Protein AF-A0A386C959-F1 (afdb_monomer_lite)

pLDDT: mean 88.02, std 10.58, range [58.94, 97.31]

Sequence (55 aa):
MHAWDSPAETLLALGPKRGVQLVMPRLGEPVEPARVDRVTPWWRAVDAPQRAGVG

Foldseek 3Di:
DDPPCVVVVVCLVCQVVVVHQDDDDDVPDDDDSVPDPDDDSCVVCVPPPDPDDDD

Structure (mmCIF, N/CA/C/O backbone):
data_AF-A0A386C959-F1
#
_entry.id   AF-A0A386C959-F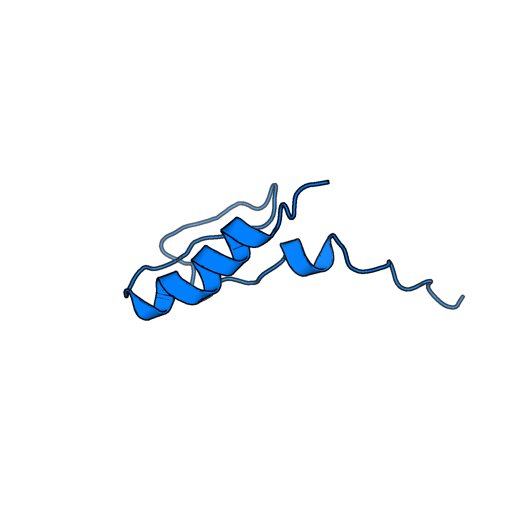1
#
loop_
_atom_site.group_PDB
_atom_site.id
_atom_site.type_symbol
_atom_site.label_atom_id
_atom_site.label_alt_id
_atom_site.label_comp_id
_atom_site.label_asym_id
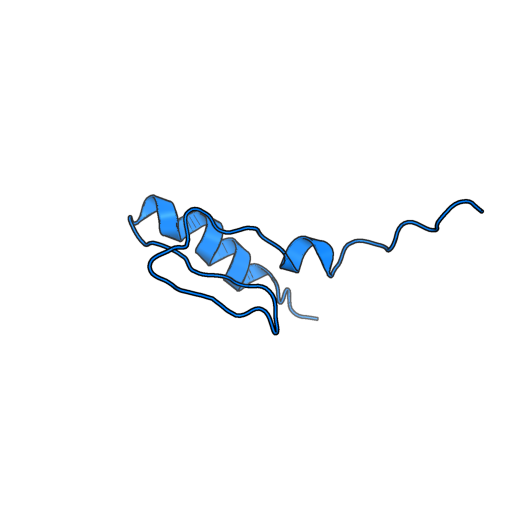_atom_site.label_entity_id
_atom_site.label_seq_id
_atom_site.pdbx_PDB_ins_code
_atom_site.Cartn_x
_atom_site.Cartn_y
_atom_site.Cartn_z
_atom_site.occupancy
_atom_site.B_iso_or_equiv
_atom_site.auth_seq_i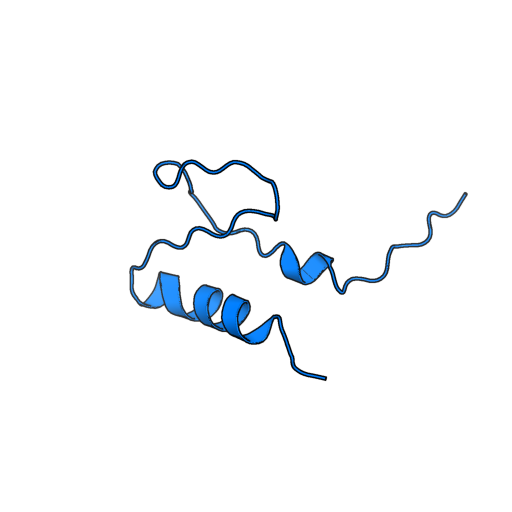d
_atom_site.auth_comp_id
_atom_site.auth_asym_id
_atom_site.auth_atom_id
_atom_site.pdbx_PDB_model_num
ATOM 1 N N . MET A 1 1 ? 23.720 -8.563 1.477 1.00 72.56 1 MET A N 1
ATOM 2 C CA . MET A 1 1 ? 22.659 -7.793 0.791 1.00 72.56 1 MET A CA 1
ATOM 3 C C . MET A 1 1 ? 21.438 -7.781 1.703 1.00 72.56 1 MET A C 1
ATOM 5 O O . MET A 1 1 ? 21.137 -8.830 2.256 1.00 72.56 1 MET A O 1
ATOM 9 N N . HIS A 1 2 ? 20.814 -6.627 1.955 1.00 80.00 2 HIS A N 1
ATOM 10 C CA . HIS A 1 2 ? 19.649 -6.522 2.849 1.00 80.00 2 HIS A CA 1
ATOM 11 C C . HIS A 1 2 ? 18.343 -6.818 2.093 1.00 80.00 2 HIS A C 1
ATOM 13 O O . HIS A 1 2 ? 18.248 -6.499 0.911 1.00 80.00 2 HIS A O 1
ATOM 19 N N . ALA A 1 3 ? 17.357 -7.418 2.769 1.00 86.06 3 ALA A N 1
ATOM 20 C CA . ALA A 1 3 ? 16.014 -7.667 2.236 1.00 86.06 3 ALA A CA 1
ATOM 21 C C . ALA A 1 3 ? 15.206 -6.358 2.232 1.00 86.06 3 ALA A C 1
ATOM 23 O O . ALA A 1 3 ? 14.515 -6.031 3.199 1.00 86.06 3 ALA A O 1
ATOM 24 N N . TRP A 1 4 ? 15.389 -5.560 1.179 1.00 88.25 4 TRP A N 1
ATOM 25 C CA . TRP A 1 4 ? 14.807 -4.220 1.041 1.00 88.25 4 TRP A CA 1
ATOM 26 C C . TRP A 1 4 ? 13.267 -4.206 1.040 1.00 88.25 4 TRP A C 1
ATOM 28 O O . TRP A 1 4 ? 12.668 -3.169 1.312 1.00 88.25 4 TRP A O 1
ATOM 38 N N . ASP A 1 5 ? 12.627 -5.345 0.788 1.00 92.44 5 ASP A N 1
ATOM 39 C CA . ASP A 1 5 ? 11.177 -5.560 0.786 1.00 92.44 5 ASP A CA 1
ATOM 40 C C . ASP A 1 5 ? 10.576 -5.801 2.188 1.00 92.44 5 ASP A C 1
ATOM 42 O O . ASP A 1 5 ? 9.400 -5.505 2.415 1.00 92.44 5 ASP A O 1
ATOM 46 N N . SER A 1 6 ? 11.376 -6.268 3.154 1.00 94.94 6 SER A N 1
ATOM 47 C CA . SER A 1 6 ? 10.936 -6.615 4.518 1.00 94.94 6 SER A CA 1
ATOM 48 C C . SER A 1 6 ? 10.107 -5.520 5.222 1.00 94.94 6 SER A C 1
ATOM 50 O O . SER A 1 6 ? 9.049 -5.839 5.786 1.00 94.94 6 SER A O 1
ATOM 52 N N . PRO A 1 7 ? 10.486 -4.223 5.177 1.00 94.06 7 PRO A N 1
ATOM 53 C CA . PRO A 1 7 ? 9.671 -3.164 5.770 1.00 94.06 7 PRO A CA 1
ATOM 54 C C . PRO A 1 7 ? 8.288 -3.028 5.117 1.00 94.06 7 PRO A C 1
ATOM 56 O O . PRO A 1 7 ? 7.291 -2.871 5.823 1.00 94.06 7 PRO A O 1
ATOM 59 N N . ALA A 1 8 ? 8.205 -3.123 3.786 1.00 94.88 8 ALA A N 1
ATOM 60 C CA . ALA A 1 8 ? 6.943 -3.007 3.055 1.00 94.88 8 ALA A CA 1
ATOM 61 C C . ALA A 1 8 ? 6.015 -4.198 3.346 1.00 94.88 8 ALA A C 1
ATOM 63 O O . ALA A 1 8 ? 4.822 -4.010 3.597 1.00 94.88 8 ALA A O 1
ATOM 64 N N . GLU A 1 9 ? 6.569 -5.411 3.415 1.00 96.19 9 GLU A N 1
ATOM 65 C CA . GLU A 1 9 ? 5.830 -6.616 3.810 1.00 96.19 9 GLU A CA 1
ATOM 66 C C . GLU A 1 9 ? 5.307 -6.532 5.250 1.00 96.19 9 GLU A C 1
ATOM 68 O O . GLU A 1 9 ? 4.150 -6.860 5.527 1.00 96.19 9 GLU A O 1
ATOM 73 N N . THR A 1 10 ? 6.130 -6.024 6.170 1.00 96.44 10 THR A N 1
ATOM 74 C CA . THR A 1 10 ? 5.745 -5.836 7.575 1.00 96.44 10 THR A CA 1
ATOM 75 C C . THR A 1 10 ? 4.578 -4.859 7.705 1.00 96.44 10 THR A C 1
ATOM 77 O O . THR A 1 10 ? 3.614 -5.139 8.424 1.00 96.44 10 THR A O 1
ATOM 80 N N . LEU A 1 11 ? 4.625 -3.733 6.986 1.00 96.12 11 LEU A N 1
ATOM 81 C CA . LEU A 1 11 ? 3.525 -2.770 6.961 1.00 96.12 11 LEU A CA 1
ATOM 82 C C . LEU A 1 11 ? 2.256 -3.409 6.398 1.00 96.12 11 LEU A C 1
ATOM 84 O O . LEU A 1 11 ? 1.222 -3.359 7.062 1.00 96.12 11 LEU A O 1
ATOM 88 N N . LEU A 1 12 ? 2.341 -4.076 5.244 1.00 96.12 12 LEU A N 1
ATOM 89 C CA . LEU A 1 12 ? 1.199 -4.731 4.602 1.00 96.12 12 LEU A CA 1
ATOM 90 C C . LEU A 1 12 ? 0.523 -5.768 5.516 1.00 96.12 12 LEU A C 1
ATOM 92 O O . LEU A 1 12 ? -0.705 -5.848 5.559 1.00 96.12 12 LEU A O 1
ATOM 96 N N . ALA A 1 13 ? 1.307 -6.534 6.279 1.00 96.50 13 ALA A N 1
ATOM 97 C CA . ALA A 1 13 ? 0.796 -7.556 7.189 1.00 96.50 13 ALA A CA 1
ATOM 98 C C . ALA A 1 13 ? 0.166 -6.990 8.476 1.00 96.50 13 ALA A C 1
ATOM 100 O O . ALA A 1 13 ? -0.734 -7.620 9.045 1.00 96.50 13 ALA A O 1
ATOM 101 N N . LEU A 1 14 ? 0.657 -5.849 8.972 1.00 97.31 14 LEU A N 1
ATOM 102 C CA . LEU A 1 14 ? 0.267 -5.292 10.273 1.00 97.31 14 LEU A CA 1
ATOM 103 C C . LEU A 1 14 ? -0.735 -4.138 10.182 1.00 97.31 14 LEU A C 1
ATOM 105 O O . LEU A 1 14 ? -1.536 -3.987 11.102 1.00 97.31 14 LEU A O 1
ATOM 109 N N . GLY A 1 15 ? -0.713 -3.341 9.114 1.00 95.19 15 GLY A N 1
ATOM 110 C CA . GLY A 1 15 ? -1.545 -2.142 8.971 1.00 95.19 15 GLY A CA 1
ATOM 111 C C . GLY A 1 15 ? -3.043 -2.431 9.108 1.00 95.19 15 GLY A C 1
ATOM 112 O O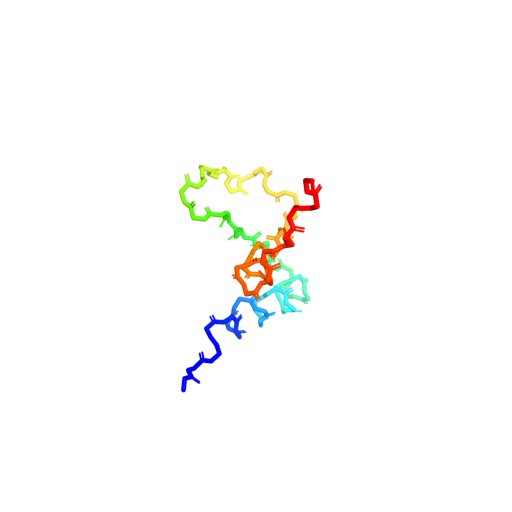 . GLY A 1 15 ? -3.660 -1.922 10.048 1.00 95.19 15 GLY A O 1
ATOM 113 N N . PRO A 1 16 ? -3.620 -3.328 8.283 1.00 92.06 16 PRO A N 1
ATOM 114 C CA . PRO A 1 16 ? -5.041 -3.666 8.370 1.00 92.06 16 PRO A CA 1
ATOM 115 C C . PRO A 1 16 ? -5.443 -4.228 9.740 1.00 92.06 16 PRO A C 1
ATOM 117 O O . PRO A 1 16 ? -6.500 -3.892 10.264 1.00 92.06 16 PRO A O 1
ATOM 120 N N . LYS A 1 17 ? -4.568 -5.026 10.371 1.00 95.94 17 LYS A N 1
ATOM 121 C CA . LYS A 1 17 ? -4.803 -5.601 11.710 1.00 95.94 17 LYS A CA 1
ATOM 122 C C . LYS A 1 17 ? -4.864 -4.545 12.815 1.00 95.94 17 LYS A C 1
ATOM 124 O O . LYS A 1 17 ? -5.379 -4.822 13.892 1.00 95.94 17 LYS A O 1
ATOM 129 N N . ARG A 1 18 ? -4.314 -3.356 12.565 1.00 96.44 18 ARG A N 1
ATOM 130 C CA . ARG A 1 18 ? -4.285 -2.218 13.492 1.00 96.44 18 ARG A CA 1
ATOM 131 C C . ARG A 1 18 ? -5.281 -1.120 13.108 1.00 96.44 18 ARG A C 1
ATOM 133 O O . ARG A 1 18 ? -5.235 -0.050 13.700 1.00 96.44 18 ARG A O 1
ATOM 140 N N . GLY A 1 19 ? -6.150 -1.360 12.120 1.00 94.50 19 GLY A N 1
ATOM 141 C CA . GLY A 1 19 ? -7.086 -0.351 11.616 1.00 94.50 19 GLY A CA 1
ATOM 142 C C . GLY A 1 19 ? -6.405 0.817 10.895 1.00 94.50 19 GLY A C 1
ATOM 143 O O . GLY A 1 19 ? -7.001 1.880 10.761 1.00 94.50 19 GLY A O 1
ATOM 144 N N . VAL A 1 20 ? -5.157 0.643 10.446 1.00 94.31 20 VAL A N 1
ATOM 145 C 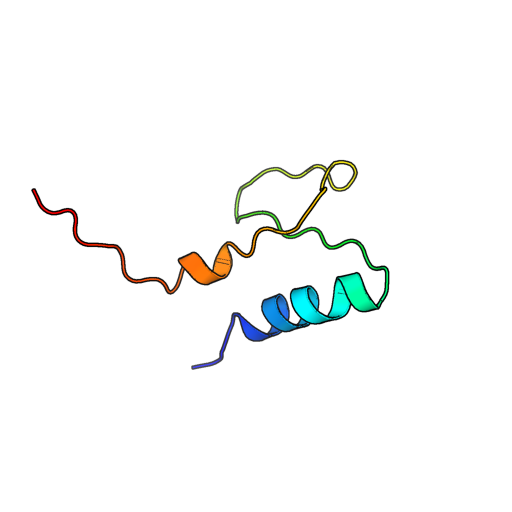CA . VAL A 1 20 ? -4.401 1.675 9.728 1.00 94.31 20 VAL A CA 1
ATOM 146 C C . VAL A 1 20 ? -4.626 1.508 8.229 1.00 94.31 20 VAL A C 1
ATOM 148 O O . VAL A 1 20 ? -4.333 0.448 7.668 1.00 94.31 20 VAL A O 1
ATOM 151 N N . GLN A 1 21 ? -5.103 2.567 7.572 1.00 92.81 21 GLN A N 1
ATOM 152 C CA . GLN A 1 21 ? -5.174 2.627 6.115 1.00 92.81 21 GLN A CA 1
ATOM 153 C C . GLN A 1 21 ? -3.768 2.844 5.549 1.00 92.81 21 GLN A C 1
ATOM 155 O O . GLN A 1 21 ? -3.095 3.823 5.870 1.00 92.81 21 GLN A O 1
ATOM 160 N N . LEU A 1 22 ? -3.318 1.912 4.712 1.00 95.12 22 LEU A N 1
ATOM 161 C CA . LEU A 1 22 ? -2.018 1.988 4.055 1.00 95.12 22 LEU A CA 1
ATOM 162 C C . LEU A 1 22 ? -2.156 2.579 2.656 1.00 95.12 22 LEU A C 1
ATOM 164 O O . LEU A 1 22 ? -3.049 2.205 1.897 1.00 95.12 22 LEU A O 1
ATOM 168 N N . VAL A 1 23 ? -1.202 3.435 2.299 1.00 95.25 23 VAL A N 1
ATOM 169 C CA . VAL A 1 23 ? -1.057 4.013 0.963 1.00 95.25 23 VAL A CA 1
ATOM 170 C C . VAL A 1 23 ? 0.343 3.680 0.459 1.00 95.25 23 VAL A C 1
ATOM 172 O O . VAL A 1 23 ? 1.327 4.127 1.041 1.00 95.25 23 VAL A O 1
ATOM 175 N N . MET A 1 24 ? 0.438 2.854 -0.590 1.00 94.38 24 MET A N 1
ATOM 176 C CA . MET A 1 24 ? 1.719 2.397 -1.153 1.00 94.38 24 MET A CA 1
ATOM 177 C C . MET A 1 24 ? 1.687 2.420 -2.695 1.00 94.38 24 MET A C 1
ATOM 179 O O . MET A 1 24 ? 1.540 1.364 -3.317 1.00 94.38 24 MET A O 1
ATOM 183 N N . PRO A 1 25 ? 1.772 3.609 -3.325 1.00 93.81 25 PRO A N 1
ATOM 184 C CA . PRO A 1 25 ? 1.772 3.743 -4.782 1.00 93.81 25 PRO A CA 1
ATOM 185 C C . PRO A 1 25 ? 3.067 3.203 -5.393 1.00 93.81 25 PRO A C 1
ATOM 187 O O . PRO A 1 25 ? 4.084 3.068 -4.701 1.00 93.81 25 PRO A O 1
ATOM 190 N N . ARG A 1 26 ? 3.049 2.916 -6.699 1.00 93.00 26 ARG A N 1
ATOM 191 C CA . ARG A 1 26 ? 4.285 2.630 -7.435 1.00 93.00 26 ARG A CA 1
ATOM 192 C C . ARG A 1 26 ? 5.155 3.882 -7.504 1.00 93.00 26 ARG A C 1
ATOM 194 O O . ARG A 1 26 ? 4.665 5.008 -7.452 1.00 93.00 26 ARG A O 1
ATOM 201 N N . LEU A 1 27 ? 6.464 3.692 -7.657 1.00 90.12 27 LEU A N 1
ATOM 202 C CA . LEU A 1 27 ? 7.383 4.818 -7.834 1.00 90.12 27 LEU A CA 1
ATOM 203 C C . LEU A 1 27 ? 7.010 5.621 -9.088 1.00 90.12 27 LEU A C 1
ATOM 205 O O . LEU A 1 27 ? 6.885 5.059 -10.174 1.00 90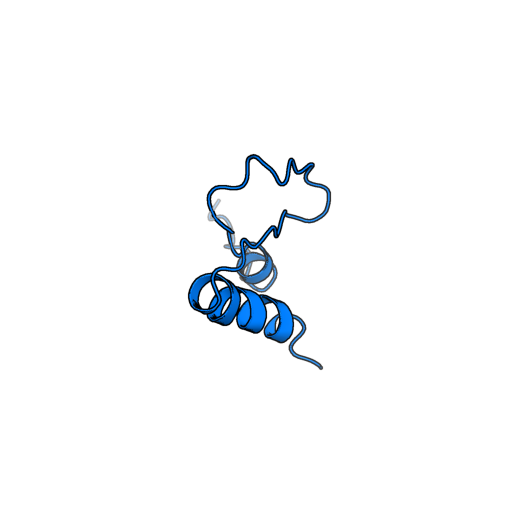.12 27 LEU A O 1
ATOM 209 N N . GLY A 1 28 ? 6.838 6.933 -8.917 1.00 93.31 28 GLY A N 1
ATOM 210 C CA . GLY A 1 28 ? 6.438 7.856 -9.984 1.00 93.31 28 GLY A CA 1
ATOM 211 C C . GLY A 1 28 ? 4.935 7.894 -10.280 1.00 93.31 28 GLY A C 1
ATOM 212 O O . GLY A 1 28 ? 4.511 8.701 -11.103 1.00 93.31 28 GLY A O 1
ATOM 213 N N . GLU A 1 29 ? 4.123 7.068 -9.617 1.00 92.38 29 GLU A N 1
ATOM 214 C CA . GLU A 1 29 ? 2.670 7.083 -9.775 1.00 92.38 29 GLU A CA 1
ATOM 215 C C . GLU A 1 29 ? 2.037 8.154 -8.864 1.00 92.38 29 GLU A C 1
ATOM 217 O O . GLU A 1 29 ? 2.324 8.179 -7.661 1.00 92.38 29 GLU A O 1
ATOM 222 N N . PRO A 1 30 ? 1.182 9.050 -9.394 1.00 93.94 30 PRO A N 1
ATOM 223 C CA . PRO A 1 30 ? 0.432 9.984 -8.563 1.00 93.94 30 PRO A CA 1
ATOM 224 C C . PRO A 1 30 ? -0.573 9.230 -7.684 1.00 93.94 30 PRO A C 1
ATOM 226 O O . PRO A 1 30 ? -1.166 8.239 -8.104 1.00 93.94 30 PRO A O 1
ATOM 229 N N . VAL A 1 31 ? -0.805 9.727 -6.469 1.00 93.94 31 VAL A N 1
ATOM 230 C CA . VAL A 1 31 ? -1.735 9.108 -5.519 1.00 93.94 31 VAL A CA 1
ATOM 231 C C . VAL A 1 31 ? -2.603 10.156 -4.833 1.00 93.94 31 VAL A C 1
ATOM 233 O O . VAL A 1 31 ? -2.118 11.215 -4.446 1.00 93.94 31 VAL A O 1
ATOM 236 N N . GLU A 1 32 ? -3.881 9.831 -4.656 1.00 94.69 32 GLU A N 1
ATOM 237 C CA . GLU A 1 32 ? -4.820 10.567 -3.809 1.00 94.69 32 GLU A CA 1
ATOM 238 C C . GLU A 1 32 ? -5.133 9.694 -2.582 1.00 94.69 32 GLU A C 1
ATOM 240 O O . GLU A 1 32 ? -5.888 8.726 -2.719 1.00 94.69 32 GLU A O 1
ATOM 245 N N . PRO A 1 33 ? -4.554 9.974 -1.396 1.00 90.00 33 PRO A N 1
ATOM 246 C CA . PRO A 1 33 ? -4.708 9.132 -0.208 1.00 90.00 33 PRO A CA 1
ATOM 247 C C . PRO A 1 33 ? -6.165 8.849 0.167 1.00 90.00 33 PRO A C 1
ATOM 249 O O . PRO A 1 33 ? -6.483 7.739 0.591 1.00 90.00 33 PRO A O 1
ATOM 252 N N . ALA A 1 34 ? -7.064 9.816 -0.052 1.00 91.94 34 ALA A N 1
ATOM 253 C CA . ALA A 1 34 ? -8.485 9.668 0.253 1.00 91.94 34 ALA A CA 1
ATOM 254 C C . ALA A 1 34 ? -9.220 8.659 -0.653 1.00 91.94 34 ALA A C 1
ATOM 256 O O . ALA A 1 34 ? -10.355 8.293 -0.361 1.00 91.94 34 ALA A O 1
ATOM 257 N N . ARG A 1 35 ? -8.600 8.217 -1.756 1.00 90.31 35 ARG A N 1
ATOM 258 C CA . ARG A 1 35 ? -9.197 7.325 -2.766 1.00 90.31 35 ARG A CA 1
ATOM 259 C C . ARG A 1 35 ? -8.533 5.948 -2.836 1.00 90.31 35 ARG A C 1
ATOM 261 O O . ARG A 1 35 ? -8.775 5.201 -3.778 1.00 90.31 35 ARG A O 1
ATOM 268 N N . VAL A 1 36 ? -7.667 5.609 -1.881 1.00 89.12 36 VAL A N 1
ATOM 269 C CA . VAL A 1 36 ? -6.970 4.317 -1.882 1.00 89.12 36 VAL A CA 1
ATOM 270 C C . VAL A 1 36 ? -7.821 3.252 -1.197 1.00 89.12 36 VAL A C 1
ATOM 272 O O . VAL A 1 36 ? -7.883 3.195 0.031 1.00 89.12 36 VAL A O 1
ATOM 275 N N . ASP A 1 37 ? -8.416 2.370 -2.001 1.00 85.44 37 ASP A N 1
ATOM 276 C CA . ASP A 1 37 ? -9.241 1.255 -1.513 1.00 85.44 37 ASP A CA 1
ATOM 277 C C . ASP A 1 37 ? -8.404 0.077 -0.987 1.00 85.44 37 ASP A C 1
ATOM 279 O O . ASP A 1 37 ? -8.770 -0.593 -0.017 1.00 85.44 37 ASP A O 1
ATOM 283 N N . ARG A 1 38 ? -7.272 -0.223 -1.641 1.00 88.88 38 ARG A N 1
ATOM 284 C CA . ARG A 1 38 ? -6.398 -1.353 -1.294 1.00 88.88 38 ARG A CA 1
ATOM 285 C C . ARG A 1 38 ? -4.967 -1.136 -1.782 1.00 88.88 38 ARG A C 1
ATOM 287 O O . ARG A 1 38 ? -4.740 -0.624 -2.874 1.00 88.88 38 ARG A O 1
ATOM 294 N N . VAL A 1 39 ? -3.998 -1.622 -1.005 1.00 94.06 39 VAL A N 1
ATOM 295 C CA . VAL A 1 39 ? -2.590 -1.695 -1.420 1.00 94.06 39 VAL A CA 1
ATOM 296 C C . VAL A 1 39 ? -2.368 -2.834 -2.415 1.00 94.06 39 VAL A C 1
ATOM 298 O O . VAL A 1 39 ? -2.726 -3.982 -2.148 1.00 94.06 39 VAL A O 1
ATOM 301 N N . THR A 1 40 ? -1.698 -2.526 -3.525 1.00 93.25 40 THR A N 1
ATOM 302 C CA . THR A 1 40 ? -1.156 -3.523 -4.458 1.00 93.25 40 THR A CA 1
ATOM 303 C C . THR A 1 40 ? 0.358 -3.648 -4.230 1.00 93.25 40 THR A C 1
ATOM 305 O O . THR A 1 40 ? 1.060 -2.648 -4.381 1.00 93.25 40 THR A O 1
ATOM 308 N N . PRO A 1 41 ? 0.893 -4.833 -3.871 1.00 94.62 41 PRO A N 1
ATOM 309 C CA . PRO A 1 41 ? 2.299 -5.006 -3.488 1.00 94.62 41 PRO A CA 1
ATOM 310 C C . PRO A 1 41 ? 3.230 -5.067 -4.709 1.00 94.62 41 PRO A C 1
ATOM 312 O O . PRO A 1 41 ? 3.764 -6.117 -5.065 1.00 94.62 41 PRO A O 1
ATOM 315 N N . TRP A 1 42 ? 3.402 -3.932 -5.383 1.00 92.88 42 TRP A N 1
ATOM 316 C CA . TRP A 1 42 ? 4.136 -3.815 -6.646 1.00 92.88 42 TRP A CA 1
ATOM 317 C C . TRP A 1 42 ? 5.628 -4.158 -6.539 1.00 92.88 42 TRP A C 1
ATOM 319 O O . TRP A 1 42 ? 6.220 -4.595 -7.524 1.00 92.88 42 TRP A O 1
ATOM 329 N N . TRP A 1 43 ? 6.234 -3.996 -5.359 1.00 92.56 43 TRP A N 1
ATOM 330 C CA . TRP A 1 43 ? 7.650 -4.298 -5.122 1.00 92.56 43 TRP A CA 1
ATOM 331 C C . TRP A 1 43 ? 7.969 -5.782 -5.335 1.00 92.56 43 TRP A C 1
ATOM 333 O O . TRP A 1 43 ? 9.045 -6.104 -5.822 1.00 92.56 43 TRP A O 1
ATOM 343 N N . ARG A 1 44 ? 7.003 -6.684 -5.110 1.00 92.00 44 ARG A N 1
ATOM 344 C CA . ARG A 1 44 ? 7.159 -8.126 -5.373 1.00 92.00 44 ARG A CA 1
ATOM 345 C C . ARG A 1 44 ? 7.422 -8.446 -6.847 1.00 92.00 44 ARG A C 1
ATOM 347 O O . ARG A 1 44 ? 7.927 -9.518 -7.161 1.00 92.00 44 ARG A O 1
ATOM 354 N N . ALA A 1 45 ? 7.046 -7.544 -7.755 1.00 88.62 45 ALA A N 1
ATOM 355 C CA . ALA A 1 45 ? 7.284 -7.700 -9.185 1.00 88.62 45 ALA A CA 1
ATOM 356 C C . ALA A 1 45 ? 8.663 -7.183 -9.628 1.00 88.62 45 ALA A C 1
ATOM 358 O O . ALA A 1 45 ? 9.073 -7.491 -10.741 1.00 88.62 45 ALA A O 1
ATOM 359 N N . VAL A 1 46 ? 9.373 -6.418 -8.789 1.00 85.31 46 VAL A N 1
ATOM 360 C CA . VAL A 1 46 ? 10.718 -5.902 -9.106 1.00 85.31 46 VAL A CA 1
ATOM 361 C C . VAL A 1 46 ? 11.747 -7.032 -9.105 1.00 85.31 46 VAL A C 1
ATOM 363 O O . VAL A 1 46 ? 12.608 -7.070 -9.977 1.00 85.31 46 VAL A O 1
ATOM 366 N N . ASP A 1 47 ? 11.606 -7.986 -8.183 1.00 75.69 47 ASP A N 1
ATOM 367 C CA . ASP A 1 47 ? 12.478 -9.163 -8.093 1.00 75.69 47 ASP A CA 1
ATOM 368 C C . ASP A 1 47 ? 12.027 -10.321 -9.001 1.00 75.69 47 ASP A C 1
ATOM 370 O O . ASP A 1 47 ? 12.716 -11.337 -9.121 1.00 75.69 47 ASP A O 1
ATOM 374 N N . ALA A 1 48 ? 10.860 -10.206 -9.645 1.00 72.94 48 ALA A N 1
ATOM 375 C CA . ALA A 1 48 ? 10.357 -11.256 -10.516 1.00 72.94 48 ALA A CA 1
ATOM 376 C C . ALA A 1 48 ? 11.197 -11.318 -11.807 1.00 72.94 48 ALA A C 1
ATOM 378 O O . ALA A 1 48 ? 11.357 -10.297 -12.481 1.00 72.94 48 ALA A O 1
ATOM 379 N N . PRO A 1 49 ? 11.701 -12.500 -12.213 1.00 68.69 49 PRO A N 1
ATOM 380 C CA . PRO A 1 49 ? 12.417 -12.626 -13.473 1.00 68.69 49 PRO A CA 1
ATOM 381 C C . PRO A 1 49 ? 11.498 -12.224 -14.629 1.00 68.69 49 PRO A C 1
ATOM 383 O O . PRO A 1 49 ? 10.361 -12.699 -14.731 1.00 68.69 49 PRO A O 1
ATOM 386 N N . GLN A 1 50 ? 11.992 -11.354 -15.512 1.00 67.31 50 GLN A N 1
ATOM 387 C CA . GLN A 1 50 ? 11.269 -10.993 -16.724 1.00 67.31 50 GLN A CA 1
ATOM 388 C C . GLN A 1 50 ? 11.038 -12.268 -17.534 1.00 67.31 50 GLN A C 1
ATOM 390 O O . GLN A 1 50 ? 11.989 -12.923 -17.960 1.00 67.31 50 GLN A O 1
ATOM 395 N N . ARG A 1 51 ? 9.770 -12.654 -17.720 1.00 69.19 51 ARG A N 1
ATOM 396 C CA . ARG A 1 51 ? 9.439 -13.791 -18.581 1.00 69.19 51 ARG A CA 1
ATOM 397 C C . ARG A 1 51 ? 9.989 -13.488 -19.971 1.00 69.19 51 ARG A C 1
ATOM 399 O O . ARG A 1 51 ? 9.563 -12.516 -20.593 1.00 69.19 51 ARG A O 1
ATOM 406 N N . ALA A 1 52 ? 10.940 -14.300 -20.428 1.00 62.38 52 ALA A N 1
ATOM 407 C CA . ALA A 1 52 ? 11.414 -14.252 -21.800 1.00 62.38 52 ALA A CA 1
ATOM 408 C C . ALA A 1 52 ? 10.202 -14.480 -22.710 1.00 62.38 52 ALA A C 1
ATOM 410 O O . ALA A 1 52 ? 9.566 -15.534 -22.652 1.00 62.38 52 ALA A O 1
ATOM 411 N N . GLY A 1 53 ? 9.830 -13.452 -23.472 1.00 63.34 53 GLY A N 1
ATOM 412 C CA . GLY A 1 53 ? 8.801 -13.577 -24.492 1.00 63.34 53 GLY A CA 1
ATOM 413 C C . GLY A 1 53 ? 9.262 -14.615 -25.505 1.00 63.34 53 GLY A C 1
ATOM 414 O O . GLY A 1 53 ? 10.342 -14.476 -26.074 1.00 63.34 53 GLY A O 1
ATOM 415 N N . VAL A 1 54 ? 8.471 -15.670 -25.682 1.00 60.84 54 VAL A N 1
ATOM 416 C CA . VAL A 1 54 ? 8.652 -16.618 -26.779 1.00 60.84 54 VAL A CA 1
ATOM 417 C C . VAL A 1 54 ? 8.197 -15.884 -28.038 1.00 60.84 54 VAL A C 1
ATOM 419 O O . VAL A 1 54 ? 7.003 -15.629 -28.199 1.00 60.84 54 VAL A O 1
ATOM 422 N N . GLY A 1 55 ? 9.168 -15.442 -28.835 1.00 58.94 55 GLY A N 1
ATOM 423 C CA . GLY A 1 55 ? 8.980 -14.995 -30.214 1.00 58.94 55 GLY A CA 1
ATOM 424 C C . GLY A 1 55 ? 9.253 -16.134 -31.179 1.00 58.94 55 GLY A C 1
ATOM 425 O O . GLY A 1 55 ? 10.065 -17.016 -30.813 1.00 58.94 55 GLY A O 1
#

Radius of gyration: 14.13 Å; chains: 1; bounding box: 32×27×44 Å

Secondary structure (DSSP, 8-state):
---TTHHHHHHHHHTGGGTPPP--PPTT----GGG------GGGGTSSPPP----